Protein 3GCE (pdb70)

B-factor: mean 19.92, std 9.52, range [8.31, 70.68]

InterPro domains:
  IPR017941 Rieske [2Fe-2S] iron-sulphur domain [PF00355] (12-98)
  IPR017941 Rieske [2Fe-2S] iron-sulphur domain [PS51296] (12-109)
  IPR036922 Rieske [2Fe-2S] iron-sulphur domain superfamily [G3DSA:2.102.10.10] (1-115)
  IPR036922 Rieske [2Fe-2S] iron-sulphur domain superfamily [SSF50022] (12-112)

Sequence (104 aa):
STPVRVATLDQLKPGVPTAFDVDGDEVMVVRDGDSVYAISNLCSHAEAYLDMGVFHAESLEIECPLHVGRFDVRTGAPTALPCVLPVRAYDVVVDGTEILVAPK

Radius of gyration: 12.58 Å; Cα contacts (8 Å, |Δi|>4): 265; chains: 1; bounding box: 33×37×19 Å

Secondary structure (DSSP, 8-state):
---EEEEEGGGSPTT--EEEEETTEEEEEEEETTEEEEEESB-SSSS-BGGGSEEETTTTEEE-TTT--EEETTT--EEETT--S---B--EEEETTEEEE---

Foldseek 3Di:
DAWDFFDFQVVADAQQWDWDDTPNFIKIWHHHPSDIFIFGQAQPVDGFGQSPFGADNVQCWTFTPPPRWIARRRAQATDGPPRDHGTGTWDWDQDPRIITTHHD

CATH classification: 2.102.10.10

Organism: NCBI:txid200618

Solvent-accessible surface area: 5451 Å² total; per-residue (Å²): 156,106,62,31,124,14,4,22,28,113,118,9,140,83,27,64,19,53,28,46,98,0,103,71,32,71,0,0,0,0,27,42,51,115,52,19,42,4,0,20,0,59,10,47,82,45,120,7,82,0,27,141,16,86,24,32,49,146,46,26,22,0,28,4,62,100,81,85,0,63,0,14,2,134,80,0,36,42,65,34,142,43,6,101,118,83,17,130,46,17,116,36,90,62,88,68,57,56,0,46,0,43,46,153

Nearest PDB structures (foldseek):
  3gce-assembly1_A  TM=1.010E+00  e=2.836E-20  Nocardioides aromaticivorans
  4nbh-assembly1_B  TM=8.364E-01  e=1.834E-05  Janthinobacterium sp. J3
  3gcf-assembly3_G  TM=8.570E-01  e=3.496E-05  Nocardioides aromaticivorans
  2de6-assembly1_B  TM=8.367E-01  e=2.819E-05  Janthinobacterium
  4nb8-assembly1_C  TM=8.279E-01  e=3.313E-05  Janthinobacterium sp. J3

Structure (mmCIF, N/CA/C/O backbone):
data_3GCE
#
_entry.id   3GCE
#
_cell.length_a   50.116
_cell.length_b   50.116
_cell.length_c   82.224
_cell.angle_alpha   90.00
_cell.angle_beta   90.00
_cell.angle_gamma   90.00
#
_symmetry.space_group_name_H-M   'P 41 21 2'
#
loop_
_entity.id
_entity.type
_entity.pdbx_description
1 polymer 'Ferredoxin component of carbazole 1,9a-dioxygenase'
2 non-polymer 'FE2/S2 (INORGANIC) CLUSTER'
3 water water
#
loop_
_atom_site.group_PDB
_atom_site.id
_atom_site.type_symbol
_atom_site.label_atom_id
_atom_site.label_alt_id
_atom_site.label_comp_id
_atom_site.label_asym_id
_atom_site.label_entity_id
_atom_site.label_seq_id
_atom_site.pdbx_PDB_ins_code
_atom_site.Cartn_x
_atom_site.Cartn_y
_atom_site.Cartn_z
_atom_site.occupancy
_atom_site.B_iso_or_equiv
_atom_site.auth_seq_id
_atom_site.auth_comp_id
_atom_site.auth_asym_id
_atom_site.auth_atom_id
_atom_site.pdbx_PDB_model_num
ATOM 1 N N . SER A 1 9 ? 23.719 4.319 12.742 1.00 34.46 9 SER A N 1
ATOM 2 C CA . SER A 1 9 ? 25.042 4.989 12.628 1.00 33.83 9 SER A CA 1
ATOM 3 C C . SER A 1 9 ? 25.173 6.369 13.309 1.00 33.50 9 SER A C 1
ATOM 4 O O . SER A 1 9 ? 25.900 7.249 12.822 1.00 34.14 9 SER A O 1
ATOM 7 N N . THR A 1 10 ? 24.497 6.580 14.442 1.00 32.03 10 THR A N 1
ATOM 8 C CA . THR A 1 10 ? 23.515 5.659 15.015 1.00 29.66 10 THR A CA 1
ATOM 9 C C . THR A 1 10 ? 22.340 6.526 15.369 1.00 26.58 10 THR A C 1
ATOM 10 O O . THR A 1 10 ? 22.522 7.719 15.611 1.00 27.35 10 THR A O 1
ATOM 14 N N . PRO A 1 11 ? 21.137 5.937 15.469 1.00 23.35 11 PRO A N 1
ATOM 15 C CA . PRO A 1 11 ? 20.011 6.760 15.889 1.00 21.19 11 PRO A CA 1
AT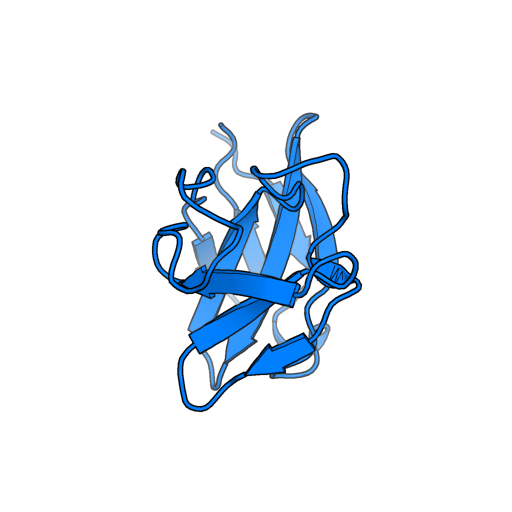OM 16 C C . PRO A 1 11 ? 20.018 6.950 17.416 1.00 19.62 11 PRO A C 1
ATOM 17 O O . PRO A 1 11 ? 20.973 6.532 18.082 1.00 17.74 11 PRO A O 1
ATOM 21 N N . VAL A 1 12 ? 18.976 7.591 17.947 1.00 18.12 12 VAL A N 1
ATOM 22 C CA . VAL A 1 12 ? 18.821 7.759 19.384 1.00 17.76 12 VAL A CA 1
ATOM 23 C C . VAL A 1 12 ? 17.574 6.984 19.850 1.00 17.47 12 VAL A C 1
ATOM 24 O O . VAL A 1 12 ? 16.477 7.216 19.332 1.00 17.53 12 VAL A O 1
ATOM 28 N N . ARG A 1 13 ? 17.735 6.070 20.805 1.00 16.39 13 ARG A N 1
ATOM 29 C CA . ARG A 1 13 ? 16.592 5.327 21.339 1.00 15.86 13 ARG A CA 1
ATOM 30 C C . ARG A 1 13 ? 16.031 6.211 22.434 1.00 16.02 13 ARG A C 1
ATOM 31 O O . ARG A 1 13 ? 16.752 6.541 23.385 1.00 15.97 13 ARG A O 1
ATOM 39 N N . VAL A 1 14 ? 14.765 6.592 22.311 1.00 15.53 14 VAL A N 1
ATOM 40 C CA . VAL A 1 14 ? 14.169 7.520 23.280 1.00 15.63 14 VAL A CA 1
ATOM 41 C C . VAL A 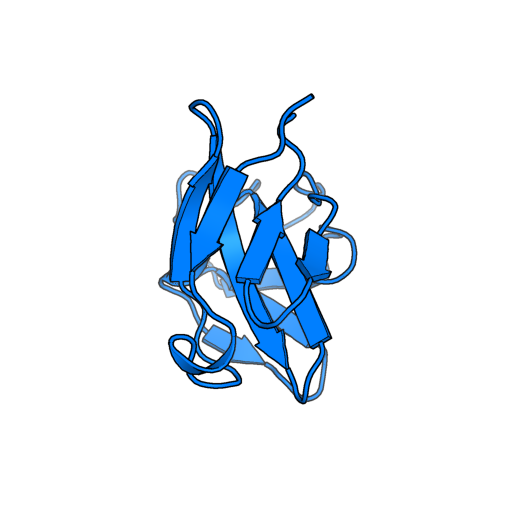1 14 ? 13.306 6.825 24.313 1.00 16.62 14 VAL A C 1
ATOM 42 O O . VAL A 1 14 ? 13.209 7.286 25.449 1.00 16.79 14 VAL A O 1
ATOM 46 N N . ALA A 1 15 ? 12.671 5.730 23.912 1.00 16.35 15 ALA A N 1
ATOM 47 C CA . ALA A 1 15 ? 11.726 5.037 24.764 1.00 18.93 15 ALA A CA 1
ATOM 48 C C . ALA A 1 15 ? 11.232 3.780 24.071 1.00 19.88 15 ALA A C 1
ATOM 49 O O . ALA A 1 15 ? 11.485 3.581 22.879 1.00 19.14 15 ALA A O 1
ATOM 51 N N . THR A 1 16 ? 10.530 2.942 24.829 1.00 21.94 16 THR A N 1
ATOM 52 C CA . THR A 1 16 ? 9.771 1.821 24.303 1.00 24.28 16 THR A CA 1
ATOM 53 C C . THR A 1 16 ? 8.355 2.321 23.980 1.00 25.38 16 THR A C 1
ATOM 54 O O . THR A 1 16 ? 7.821 3.192 24.686 1.00 25.57 16 THR A O 1
ATOM 58 N N . LEU A 1 17 ? 7.752 1.789 22.917 1.00 26.37 17 LEU A N 1
ATOM 59 C CA . LEU A 1 17 ? 6.465 2.265 22.431 1.00 28.18 17 LEU A CA 1
ATOM 60 C C . LEU A 1 17 ? 5.407 2.368 23.530 1.00 29.68 17 LEU A C 1
ATOM 61 O O . LEU A 1 17 ? 4.695 3.375 23.615 1.00 29.56 17 LEU A O 1
ATOM 66 N N . ASP A 1 18 ? 5.305 1.350 24.382 1.00 31.16 18 ASP A N 1
ATOM 67 C CA . ASP A 1 18 ? 4.235 1.376 25.384 1.00 32.63 18 ASP A CA 1
ATOM 68 C C . ASP A 1 18 ? 4.603 2.138 26.651 1.00 32.40 18 ASP A C 1
ATOM 69 O O . ASP A 1 18 ? 3.793 2.232 27.581 1.00 32.91 18 ASP A O 1
ATOM 74 N N . GLN A 1 19 ? 5.805 2.711 26.681 1.00 31.51 19 GLN A N 1
ATOM 75 C CA . GLN A 1 19 ? 6.139 3.687 27.712 1.00 31.08 19 GLN A CA 1
ATOM 76 C C . GLN A 1 19 ? 5.498 5.026 27.375 1.00 30.25 19 GLN A C 1
ATOM 77 O O . GLN A 1 19 ? 5.409 5.903 28.229 1.00 29.39 19 GLN A O 1
ATOM 83 N N . LEU A 1 20 ? 5.056 5.173 26.124 1.00 29.35 20 LEU A N 1
ATOM 84 C CA . LEU A 1 20 ? 4.365 6.386 25.687 1.00 28.43 20 LEU A CA 1
ATOM 85 C C . LEU A 1 20 ? 2.862 6.185 25.673 1.00 27.61 20 LEU A C 1
ATOM 86 O O . LEU A 1 20 ? 2.340 5.313 24.952 1.00 27.25 20 LEU A O 1
ATOM 91 N N . LYS A 1 21 ? 2.161 6.998 26.457 1.00 27.14 21 LYS A N 1
ATOM 92 C CA . LYS A 1 21 ? 0.710 7.025 26.398 1.00 28.13 21 LYS A CA 1
ATOM 93 C C . LYS A 1 21 ? 0.271 7.578 25.038 1.00 26.61 21 LYS A C 1
ATOM 94 O O . LYS A 1 21 ? 0.748 8.628 24.610 1.00 25.40 21 LYS A O 1
ATOM 100 N N . PRO A 1 22 ? -0.633 6.867 24.339 1.00 26.28 22 PRO A N 1
ATOM 101 C CA . PRO A 1 22 ? -1.026 7.416 23.060 1.00 25.48 22 PRO A CA 1
ATOM 102 C C .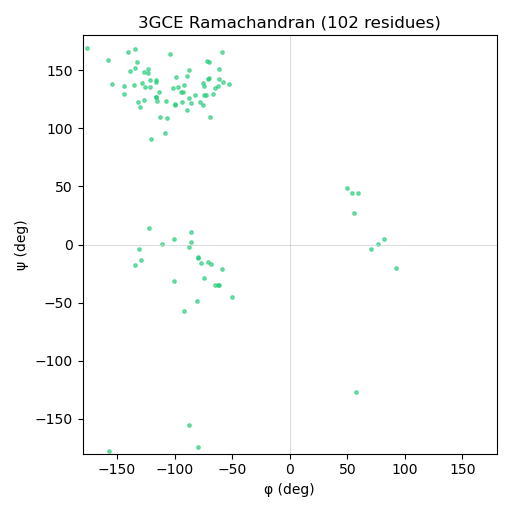 PRO A 1 22 ? -1.606 8.812 23.254 1.00 25.40 22 PRO A C 1
ATOM 103 O O . PRO A 1 22 ? -2.309 9.066 24.242 1.00 25.39 22 PRO A O 1
ATOM 107 N N . GLY A 1 23 ? -1.260 9.716 22.343 1.00 23.58 23 GLY A N 1
ATOM 108 C CA . GLY A 1 23 ? -1.787 11.065 22.356 1.00 22.82 23 GLY A CA 1
ATOM 109 C C . GLY A 1 23 ? -1.187 11.998 23.386 1.00 21.55 23 GLY A C 1
ATOM 110 O O . GLY A 1 23 ? -1.586 13.151 23.439 1.00 21.52 23 GLY A O 1
ATOM 111 N N . VAL A 1 24 ? -0.236 11.513 24.184 1.00 20.33 24 VAL A N 1
ATOM 112 C CA . VAL A 1 24 ? 0.459 12.346 25.164 1.00 20.56 24 VAL A CA 1
ATOM 113 C C . VAL A 1 24 ? 1.901 12.635 24.690 1.00 20.04 24 VAL A C 1
ATOM 114 O O . VAL A 1 24 ? 2.760 11.733 24.689 1.00 19.23 24 VAL A O 1
ATOM 118 N N . PRO A 1 25 ? 2.159 13.890 24.283 1.00 20.24 25 PRO A N 1
ATOM 119 C CA . PRO A 1 25 ? 3.476 14.296 23.774 1.00 20.60 25 PRO A CA 1
ATOM 120 C C . PRO A 1 25 ? 4.535 14.354 24.870 1.00 20.91 25 PRO A C 1
ATOM 121 O O . PRO A 1 25 ? 4.238 14.733 25.999 1.00 20.78 25 PRO A O 1
ATOM 125 N N . THR A 1 26 ? 5.756 13.956 24.539 1.00 21.00 26 THR A N 1
ATOM 126 C CA . THR A 1 26 ? 6.883 14.098 25.462 1.00 21.85 26 THR A CA 1
ATOM 127 C C . THR A 1 26 ? 8.048 14.661 24.690 1.00 21.10 26 THR A C 1
ATOM 128 O O . THR A 1 26 ? 8.018 14.694 23.466 1.00 23.13 26 THR A O 1
ATOM 132 N N . ALA A 1 27 ? 9.084 15.085 25.392 1.00 19.78 27 ALA A N 1
ATOM 133 C CA . ALA A 1 27 ? 10.271 15.605 24.744 1.00 19.08 27 ALA A CA 1
ATOM 134 C C . ALA A 1 27 ? 11.476 14.785 25.200 1.00 18.89 27 ALA A C 1
ATOM 135 O O . ALA A 1 27 ? 11.526 14.322 26.348 1.00 17.72 27 ALA A O 1
ATOM 137 N N . PHE A 1 28 ? 12.430 14.648 24.287 1.00 18.09 28 PHE A N 1
ATOM 138 C CA . PHE A 1 28 ? 13.663 13.904 24.491 1.00 18.55 28 PHE A CA 1
ATOM 139 C C . PHE A 1 28 ? 14.812 14.671 23.871 1.00 19.33 28 PHE A C 1
ATOM 140 O O . PHE A 1 28 ? 14.637 15.392 22.870 1.00 18.81 28 PHE A O 1
ATOM 148 N N . ASP A 1 29 ? 15.993 14.519 24.463 1.00 20.90 29 ASP A N 1
ATOM 149 C CA . ASP A 1 29 ? 17.224 14.985 23.840 1.00 22.80 29 ASP A CA 1
ATOM 150 C C . ASP 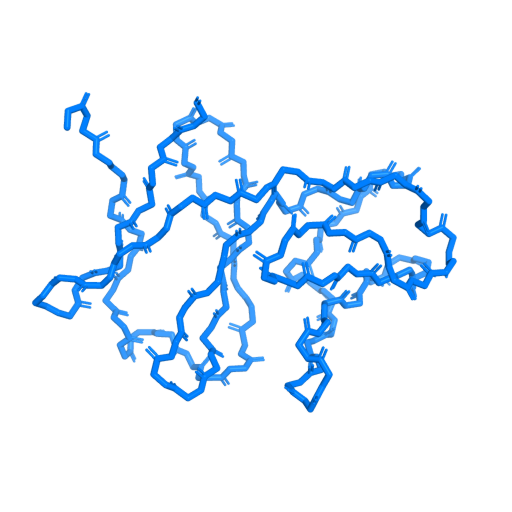A 1 29 ? 17.669 14.016 22.759 1.00 23.53 29 ASP A C 1
ATOM 151 O O . ASP A 1 29 ? 17.889 12.831 23.025 1.00 24.33 29 ASP A O 1
ATOM 156 N N . VAL A 1 30 ? 17.809 14.529 21.539 1.00 22.95 30 VAL A N 1
ATOM 157 C CA . VAL A 1 30 ? 18.261 13.741 20.437 1.00 23.00 30 VAL A CA 1
ATOM 158 C C . VAL A 1 30 ? 19.529 14.427 19.939 1.00 24.58 30 VAL A C 1
ATOM 159 O O . VAL A 1 30 ? 19.467 15.332 19.110 1.00 23.63 30 VAL A O 1
ATOM 163 N N . ASP A 1 31 ? 20.678 14.008 20.477 1.00 25.93 31 ASP A N 1
ATOM 164 C CA . ASP A 1 31 ? 21.969 14.532 20.014 1.00 27.74 31 ASP A CA 1
ATOM 165 C C . ASP A 1 31 ? 22.078 16.042 20.174 1.00 27.04 31 ASP A C 1
ATOM 166 O O . ASP A 1 31 ? 22.523 16.726 19.256 1.00 27.93 31 ASP A O 1
ATOM 171 N N . GLY A 1 32 ? 21.650 16.562 21.315 1.00 26.96 32 GLY A N 1
ATOM 172 C CA . GLY A 1 32 ? 21.699 17.996 21.558 1.00 27.32 32 GLY A CA 1
ATOM 173 C C . GLY A 1 32 ? 20.435 18.736 21.168 1.00 26.88 32 GLY A C 1
ATOM 174 O O . GLY A 1 32 ? 20.210 19.851 21.652 1.00 27.69 32 GLY A O 1
ATOM 175 N N . ASP A 1 33 ? 19.615 18.138 20.293 1.00 26.06 33 ASP A N 1
ATOM 176 C CA . ASP A 1 33 ? 18.333 18.755 19.891 1.00 25.17 33 ASP A CA 1
ATOM 177 C C . ASP A 1 33 ? 17.150 18.206 20.673 1.00 23.77 33 ASP A C 1
ATOM 178 O O . ASP A 1 33 ? 17.021 17.002 20.847 1.00 22.12 33 ASP A O 1
ATOM 183 N N . GLU A 1 34 ? 16.269 19.103 21.112 1.00 21.84 34 GLU A N 1
ATOM 184 C CA . GLU A 1 34 ? 15.117 18.695 21.881 1.00 20.39 34 GLU A CA 1
ATOM 185 C C . GLU A 1 34 ? 13.995 18.351 20.910 1.00 17.83 34 GLU A C 1
ATOM 186 O O . GLU A 1 34 ? 13.627 19.165 20.027 1.00 14.92 34 GLU A O 1
ATOM 192 N N . VAL A 1 35 ? 13.467 17.142 21.071 1.00 14.95 35 VAL A N 1
ATOM 193 C CA . VAL A 1 35 ? 12.523 16.588 20.109 1.00 15.09 35 VAL A CA 1
ATOM 194 C C . VAL A 1 35 ? 11.232 16.113 20.775 1.00 15.19 35 VAL A C 1
ATOM 195 O O . VAL A 1 35 ? 11.254 15.310 21.720 1.00 15.84 35 VAL A O 1
ATOM 199 N N . MET A 1 36 ? 10.112 16.633 20.289 1.00 14.00 36 MET A N 1
ATOM 200 C CA . MET A 1 36 ? 8.811 16.213 20.775 1.00 14.86 36 MET A CA 1
ATOM 201 C C . MET A 1 36 ? 8.430 14.930 20.058 1.00 13.71 36 MET A C 1
ATOM 202 O O . MET A 1 36 ? 8.474 14.869 18.827 1.00 12.29 36 MET A O 1
ATOM 207 N N . VAL A 1 37 ? 8.053 13.925 20.842 1.00 13.46 37 VAL A N 1
ATOM 208 C CA . VAL A 1 37 ? 7.641 12.635 20.316 1.00 13.78 37 VAL A CA 1
ATOM 209 C C . VAL A 1 37 ? 6.219 12.374 20.798 1.00 13.90 37 VAL A C 1
ATOM 210 O O . VAL A 1 37 ? 5.911 12.644 21.959 1.00 13.30 37 VAL A O 1
ATOM 214 N N . VAL A 1 38 ? 5.351 11.902 19.890 1.00 13.67 38 VAL A N 1
ATOM 215 C CA . VAL A 1 38 ? 3.985 11.584 20.233 1.00 13.92 38 VAL A CA 1
ATOM 216 C C . VAL A 1 38 ? 3.485 10.358 19.462 1.00 15.47 38 VAL A C 1
ATOM 217 O O . VAL A 1 38 ? 3.754 10.203 18.270 1.00 14.96 38 VAL A O 1
ATOM 221 N N . ARG A 1 39 ? 2.792 9.474 20.175 1.00 16.80 39 ARG A N 1
ATOM 222 C CA . ARG A 1 39 ? 2.155 8.291 19.596 1.00 18.99 39 ARG A CA 1
ATOM 223 C C . ARG A 1 39 ? 0.716 8.630 19.215 1.00 19.46 39 ARG A C 1
ATOM 224 O O . ARG A 1 39 ? 0.004 9.312 19.964 1.00 19.32 39 ARG A O 1
ATOM 232 N N . ASP A 1 40 ? 0.303 8.162 18.049 1.00 21.09 40 ASP A N 1
ATOM 233 C CA . ASP A 1 40 ? -1.097 8.114 17.675 1.00 22.85 40 ASP A CA 1
ATOM 234 C C . ASP A 1 40 ? -1.348 6.701 17.134 1.00 23.14 40 ASP A C 1
ATOM 235 O O . ASP A 1 40 ? -0.668 6.262 16.199 1.00 22.70 40 ASP A O 1
ATOM 240 N N . GLY A 1 41 ? -2.299 5.971 17.723 1.00 23.62 41 GLY A N 1
ATOM 241 C CA . GLY A 1 41 ? -2.491 4.568 17.340 1.00 24.09 41 GLY A CA 1
ATOM 242 C C . GLY A 1 41 ? -1.174 3.860 17.572 1.00 24.04 41 GLY A C 1
ATOM 243 O O . GLY A 1 41 ? -0.606 3.967 18.654 1.00 24.91 41 GLY A O 1
ATOM 244 N N . ASP A 1 42 ? -0.665 3.175 16.554 1.00 23.56 42 ASP A N 1
ATOM 245 C CA . ASP A 1 42 ? 0.664 2.583 16.644 1.00 23.94 42 ASP A CA 1
ATOM 246 C C . ASP A 1 42 ? 1.729 3.416 15.927 1.00 22.60 42 ASP A C 1
ATOM 247 O O . ASP A 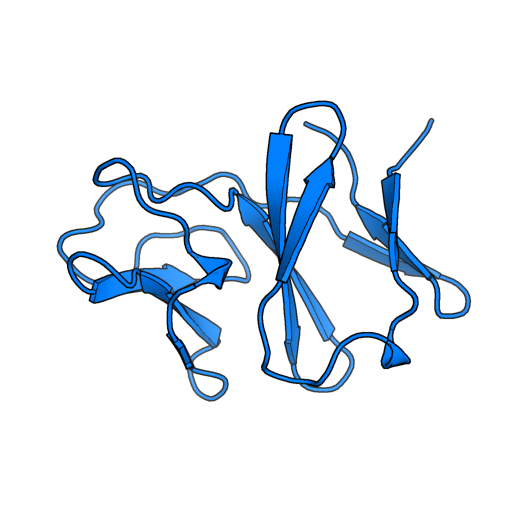1 42 ? 2.899 3.002 15.837 1.00 22.68 42 ASP A O 1
ATOM 252 N N . SER A 1 43 ? 1.336 4.582 15.422 1.00 20.16 43 SER A N 1
ATOM 253 C CA . SER A 1 43 ? 2.306 5.441 14.737 1.00 18.53 43 SER A CA 1
ATOM 254 C C . SER A 1 43 ? 3.003 6.333 15.748 1.00 16.68 43 SER A C 1
ATOM 255 O O . SER A 1 43 ? 2.434 6.665 16.787 1.00 16.02 43 SER A O 1
ATOM 258 N N . VAL A 1 44 ? 4.250 6.685 15.454 1.00 15.38 44 VAL A N 1
ATOM 259 C CA . VAL A 1 44 ? 5.005 7.609 16.305 1.00 14.66 44 VAL A CA 1
ATOM 260 C C . VAL A 1 44 ? 5.485 8.734 15.394 1.00 13.79 44 VAL A C 1
ATOM 261 O O . VAL A 1 44 ? 5.973 8.469 14.266 1.00 12.31 44 VAL A O 1
ATOM 265 N N . TYR A 1 45 ? 5.348 9.966 15.884 1.00 12.25 45 TYR A N 1
ATOM 266 C CA . TYR A 1 45 ? 5.771 11.160 15.147 1.00 12.59 45 TYR A CA 1
ATOM 267 C C . TYR A 1 45 ? 6.759 11.937 15.981 1.00 11.46 45 TYR A C 1
ATOM 268 O O . TYR A 1 45 ? 6.694 11.902 17.210 1.00 11.91 45 TYR A O 1
ATOM 277 N N . ALA A 1 46 ? 7.665 12.651 15.321 1.00 11.21 46 ALA A N 1
ATOM 278 C CA . ALA A 1 46 ? 8.704 13.397 16.044 1.00 10.64 46 ALA A CA 1
ATOM 279 C C . ALA A 1 46 ? 8.989 14.694 15.312 1.00 11.23 46 ALA A C 1
ATOM 280 O O . ALA A 1 46 ? 9.213 14.683 14.097 1.00 10.72 46 ALA A O 1
ATOM 282 N N . ILE A 1 47 ? 8.971 15.813 16.043 1.00 10.65 47 ILE A N 1
ATOM 283 C CA . ILE A 1 47 ? 9.334 17.116 15.463 1.00 10.42 47 ILE A CA 1
ATOM 284 C C . ILE A 1 47 ? 10.133 17.869 16.502 1.00 10.62 47 ILE A C 1
ATOM 285 O O . ILE A 1 47 ? 10.157 17.471 17.663 1.00 10.23 47 ILE A O 1
ATOM 290 N N . SER A 1 48 ? 10.800 18.939 16.087 1.00 11.36 48 SER A N 1
ATOM 291 C CA . SER A 1 48 ? 11.476 19.805 17.057 1.00 11.94 48 SER A CA 1
ATOM 292 C C . SER A 1 48 ? 10.497 20.238 18.142 1.00 12.35 48 SER A C 1
ATOM 293 O O . SER A 1 48 ? 9.342 20.576 17.857 1.00 11.72 48 SER A O 1
ATOM 296 N N . ASN A 1 49 ? 10.965 20.232 19.386 1.00 11.80 49 ASN A N 1
ATOM 297 C CA . ASN A 1 49 ? 10.121 20.618 20.505 1.00 12.55 49 ASN A CA 1
ATOM 298 C C . ASN A 1 49 ? 10.003 22.131 20.658 1.00 13.04 49 ASN A C 1
ATOM 299 O O . ASN A 1 49 ? 9.212 22.600 21.455 1.00 13.75 49 ASN A O 1
ATOM 304 N N . LEU A 1 50 ? 10.823 22.879 19.931 1.00 12.70 50 LEU A N 1
ATOM 305 C CA . LEU A 1 50 ? 10.811 24.335 20.050 1.00 13.70 50 LEU A CA 1
ATOM 306 C C . LEU A 1 50 ? 9.915 24.945 19.018 1.00 11.99 50 LEU A C 1
ATOM 307 O O . LEU A 1 50 ? 10.143 24.767 17.824 1.00 12.18 50 LEU A O 1
ATOM 312 N N . CYS A 1 51 ? 8.927 25.708 19.476 1.00 11.19 51 CYS A N 1
ATOM 313 C CA . CYS A 1 51 ? 8.015 26.395 18.557 1.00 9.92 51 CYS A CA 1
ATOM 314 C C . CYS A 1 51 ? 8.820 27.370 17.684 1.00 10.12 51 CYS A C 1
ATOM 315 O O . CYS A 1 51 ? 9.766 27.999 18.175 1.00 9.60 51 CYS A O 1
ATOM 318 N N . SER A 1 52 ? 8.464 27.501 16.403 1.00 9.22 52 SER A N 1
ATOM 319 C CA . SER A 1 52 ? 9.172 28.444 15.539 1.00 11.66 52 SER A CA 1
ATOM 320 C C . SER A 1 52 ? 8.723 29.900 15.726 1.00 11.81 52 SER A C 1
ATOM 321 O O . SER A 1 52 ? 9.390 30.832 15.238 1.00 12.78 52 SER A O 1
ATOM 324 N N . HIS A 1 53 ? 7.629 30.114 16.442 1.00 11.62 53 HIS A N 1
ATOM 325 C CA . HIS A 1 53 ? 7.107 31.462 16.551 1.00 12.56 53 HIS A CA 1
ATOM 326 C C . HIS A 1 53 ? 7.884 32.278 17.606 1.00 13.69 53 HIS A C 1
ATOM 327 O O . HIS A 1 53 ? 8.279 33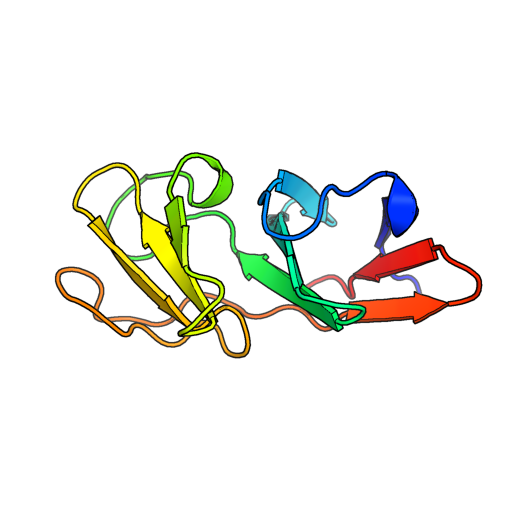.418 17.358 1.00 14.37 53 HIS A O 1
ATOM 334 N N . ALA A 1 54 ? 8.074 31.693 18.782 1.00 13.24 54 ALA A N 1
ATOM 335 C CA . ALA A 1 54 ? 8.863 32.309 19.844 1.00 14.72 54 ALA A CA 1
ATOM 336 C C . ALA A 1 54 ? 9.330 31.171 20.724 1.00 14.41 54 ALA A C 1
ATOM 337 O O . ALA A 1 54 ? 9.072 30.007 20.424 1.00 14.16 54 ALA A O 1
ATOM 339 N N . GLU A 1 55 ? 10.032 31.477 21.802 1.00 14.45 55 GLU A N 1
ATOM 340 C CA . GLU A 1 55 ? 10.463 30.402 22.659 1.00 14.74 55 GLU A CA 1
ATOM 341 C C . GLU A 1 55 ? 9.268 29.790 23.378 1.00 13.38 55 GLU A C 1
ATOM 342 O O . GLU A 1 55 ? 8.663 30.422 24.249 1.00 12.29 55 GLU A O 1
ATOM 348 N N . ALA A 1 56 ? 8.919 28.565 23.002 1.00 12.87 56 ALA A N 1
ATOM 349 C CA . ALA A 1 56 ? 7.956 27.772 23.781 1.00 13.32 56 ALA A CA 1
ATOM 350 C C . ALA A 1 56 ? 8.169 26.300 23.469 1.00 13.61 56 ALA A C 1
ATOM 351 O O . ALA A 1 56 ? 8.730 25.976 22.425 1.00 13.97 56 ALA A O 1
ATOM 353 N N . TYR A 1 57 ? 7.711 25.431 24.365 1.00 12.43 57 TYR A N 1
ATOM 354 C CA . TYR A 1 57 ? 8.022 24.015 24.305 1.00 11.94 57 TYR A CA 1
ATOM 355 C C . TYR A 1 57 ? 6.766 23.205 23.998 1.00 10.77 57 TYR A C 1
ATOM 356 O O . TYR A 1 57 ? 5.845 23.116 24.798 1.00 8.31 57 TYR A O 1
ATOM 365 N N . LEU A 1 58 ? 6.736 22.653 22.781 1.00 9.81 58 LEU A N 1
ATOM 366 C CA . LEU A 1 58 ? 5.521 22.091 22.224 1.00 9.38 58 LEU A CA 1
ATOM 367 C C . LEU A 1 58 ? 4.942 20.901 23.002 1.00 10.20 58 LEU A C 1
ATOM 368 O O . LEU A 1 58 ? 3.732 20.746 23.069 1.00 12.03 58 LEU A O 1
ATOM 373 N N . ASP A 1 59 ? 5.791 20.063 23.579 1.00 10.74 59 ASP A N 1
ATOM 374 C CA . ASP A 1 59 ? 5.321 18.929 24.378 1.00 13.07 59 ASP A CA 1
ATOM 375 C C . ASP A 1 59 ? 4.448 19.333 25.582 1.00 13.99 59 ASP 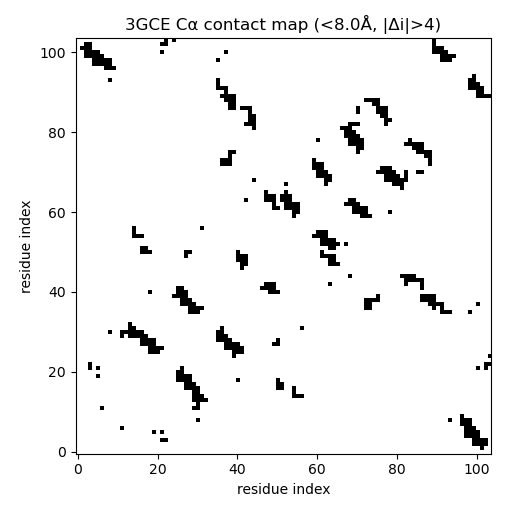A C 1
ATOM 376 O O . ASP A 1 59 ? 3.702 18.511 26.115 1.00 13.60 59 ASP A O 1
ATOM 381 N N . MET A 1 60 ? 4.566 20.593 26.015 1.00 14.33 60 MET A N 1
ATOM 382 C CA . MET A 1 60 ? 3.755 21.118 27.119 1.00 14.22 60 MET A CA 1
ATOM 383 C C . MET A 1 60 ? 2.416 21.687 26.631 1.00 14.77 60 MET A C 1
ATOM 384 O O . MET A 1 60 ? 1.594 22.123 27.445 1.00 14.03 60 MET A O 1
ATOM 389 N N . GLY A 1 61 ? 2.201 21.661 25.314 1.00 14.58 61 GLY A N 1
ATOM 390 C CA . GLY A 1 61 ? 0.937 22.074 24.712 1.00 15.63 61 GLY A CA 1
ATOM 391 C C . GLY A 1 61 ? -0.085 20.951 24.614 1.00 16.22 61 GLY A C 1
ATOM 392 O O . GLY A 1 61 ? -0.030 19.982 25.385 1.00 17.36 61 GLY A O 1
ATOM 393 N N . VAL A 1 62 ? -1.013 21.075 23.667 1.00 14.93 62 VAL A N 1
ATOM 394 C CA . VAL A 1 62 ? -2.141 20.144 23.541 1.00 14.55 62 VAL A CA 1
ATOM 395 C C . VAL A 1 62 ? -2.049 19.398 22.217 1.00 14.82 62 VAL A C 1
ATOM 396 O O . VAL A 1 62 ? -1.917 20.027 21.152 1.00 13.48 62 VAL A O 1
ATOM 400 N N . PHE A 1 63 ? -2.099 18.059 22.277 1.00 14.69 63 PHE A N 1
ATOM 401 C CA . PHE A 1 63 ? -2.098 17.262 21.059 1.00 15.35 63 PHE A CA 1
ATOM 402 C C . PHE A 1 63 ? -3.527 16.957 20.612 1.00 16.18 63 PHE A C 1
ATOM 403 O O . PHE A 1 63 ? -4.346 16.518 21.409 1.00 15.69 63 PHE A O 1
ATOM 411 N N . HIS A 1 64 ? -3.793 17.196 19.326 1.00 15.78 64 HIS A N 1
ATOM 412 C CA . HIS A 1 64 ? -5.083 16.973 18.719 1.00 16.72 64 HIS A CA 1
ATOM 413 C C . HIS A 1 64 ? -4.973 15.761 17.810 1.00 17.17 64 HIS A C 1
ATOM 414 O O . HIS A 1 64 ? -4.538 15.878 16.665 1.00 16.27 64 HIS A O 1
ATOM 421 N N . ALA A 1 65 ? -5.355 14.595 18.341 1.00 17.48 65 ALA A N 1
ATOM 422 C CA . ALA A 1 65 ? -5.196 13.334 17.605 1.00 18.95 65 ALA A CA 1
ATOM 423 C C . ALA A 1 65 ? -5.996 13.331 16.303 1.00 19.35 65 ALA A C 1
ATOM 424 O O . ALA A 1 65 ? -5.542 12.785 15.305 1.00 19.79 65 ALA A O 1
ATOM 426 N N . GLU A 1 66 ? -7.159 13.971 16.299 1.00 20.25 66 GLU A N 1
ATOM 427 C CA . GLU A 1 66 ? -8.065 13.916 15.137 1.00 20.92 66 GLU A CA 1
ATOM 428 C C . GLU A 1 66 ? -7.453 14.583 13.922 1.00 19.88 66 GLU A C 1
ATOM 429 O O . GLU A 1 66 ? -7.713 14.172 12.791 1.00 20.52 66 GLU A O 1
ATOM 435 N N . SER A 1 67 ? -6.681 15.648 14.157 1.00 18.17 67 SER A N 1
ATOM 436 C CA . SER A 1 67 ? -6.069 16.412 13.088 1.00 16.51 67 SER A CA 1
ATOM 437 C C . SER A 1 67 ? -4.538 16.265 13.034 1.00 15.93 67 SER A C 1
ATOM 438 O O . SER A 1 67 ? -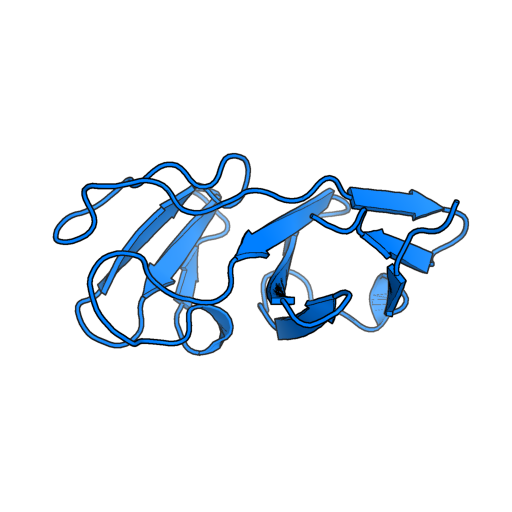3.901 16.862 12.160 1.00 15.28 67 SER A O 1
ATOM 441 N N . LEU A 1 68 ? -3.965 15.465 13.951 1.00 14.45 68 LEU A N 1
ATOM 442 C CA . LEU A 1 68 ? -2.496 15.233 14.066 1.00 13.71 68 LEU A CA 1
ATOM 443 C C . LEU A 1 68 ? -1.702 16.549 14.181 1.00 13.12 68 LEU A C 1
ATOM 444 O O . LEU A 1 68 ? -0.673 16.748 13.506 1.00 12.31 68 LEU A O 1
ATOM 449 N N . GLU A 1 69 ? -2.227 17.441 15.024 1.00 13.00 69 GLU A N 1
ATOM 450 C CA . GLU A 1 69 ? -1.608 18.726 15.304 1.00 12.86 69 GLU A CA 1
ATOM 451 C C . GLU A 1 69 ? -1.203 18.793 16.757 1.00 12.62 69 GLU A C 1
ATOM 452 O O . GLU A 1 69 ? -1.917 18.302 17.646 1.00 12.50 69 GLU A O 1
ATOM 458 N N . ILE A 1 70 ? -0.054 19.401 16.990 1.00 12.91 70 ILE A N 1
ATOM 459 C CA . ILE A 1 70 ? 0.338 19.824 18.325 1.00 12.63 70 ILE A CA 1
ATOM 460 C C . ILE A 1 70 ? 0.078 21.339 18.418 1.00 12.65 70 ILE A C 1
ATOM 461 O O . ILE A 1 70 ? 0.423 22.110 17.522 1.00 11.25 70 ILE A O 1
ATOM 466 N N . GLU A 1 71 ? -0.520 21.756 19.517 1.00 12.28 71 GLU A N 1
ATOM 467 C CA . GLU A 1 71 ? -0.868 23.155 19.707 1.00 13.72 71 GLU A CA 1
ATOM 468 C C . GLU A 1 71 ? 0.084 23.745 20.745 1.00 13.50 71 GLU A C 1
ATOM 469 O O . GLU A 1 71 ? 0.203 23.216 21.851 1.00 12.92 71 GLU A O 1
ATOM 475 N N . CYS A 1 72 ? 0.791 24.812 20.372 1.00 12.35 72 CYS A N 1
ATOM 476 C CA . CYS A 1 72 ? 1.797 25.427 21.249 1.00 11.23 72 CYS A CA 1
ATOM 477 C C . CYS A 1 72 ? 1.108 25.944 22.526 1.00 11.19 72 CYS A C 1
ATOM 478 O O . CYS A 1 72 ? 0.045 26.564 22.441 1.00 11.09 72 CYS A O 1
ATOM 481 N N . PRO A 1 73 ? 1.708 25.718 23.707 1.00 11.19 73 PRO A N 1
ATOM 482 C CA . PRO A 1 73 ? 1.032 26.200 24.923 1.00 11.27 73 PRO A CA 1
ATOM 483 C C . PRO A 1 73 ? 1.019 27.729 25.112 1.00 11.58 73 PRO A C 1
ATOM 484 O O . PRO A 1 73 ? 0.227 28.250 25.930 1.00 10.72 73 PRO A O 1
ATOM 488 N N . LEU A 1 74 ? 1.860 28.441 24.361 1.00 10.75 74 LEU A N 1
ATOM 489 C CA . LEU A 1 74 ? 2.075 29.838 24.650 1.00 11.38 74 LEU A CA 1
ATOM 490 C C . LEU A 1 74 ? 1.132 30.754 23.871 1.00 10.93 74 LEU A C 1
ATOM 491 O O . LEU A 1 74 ? 0.421 31.556 24.487 1.00 10.88 74 LEU A O 1
ATOM 496 N N . HIS A 1 75 ? 1.134 30.663 22.542 1.00 11.15 75 HIS A N 1
ATOM 497 C CA . HIS A 1 75 ? 0.193 31.464 21.740 1.00 10.61 75 HIS A CA 1
ATOM 498 C C . HIS A 1 75 ? -0.698 30.599 20.854 1.00 11.18 75 HIS A C 1
ATOM 499 O O . HIS A 1 75 ? -1.359 31.100 19.910 1.00 9.37 75 HIS A O 1
ATOM 506 N N . VAL A 1 76 ? -0.701 29.304 21.156 1.00 11.01 76 VAL A N 1
ATOM 507 C CA . VAL A 1 76 ? -1.637 28.331 20.555 1.00 12.71 76 VAL A CA 1
ATOM 508 C C . VAL A 1 76 ? -1.620 28.268 19.011 1.00 13.08 76 VAL A C 1
ATOM 509 O O . VAL A 1 76 ? -2.611 27.916 18.364 1.00 11.97 76 VAL A O 1
ATOM 513 N N . GLY A 1 77 ? -0.466 28.614 18.439 1.00 12.33 77 GLY A N 1
ATOM 514 C CA . GLY A 1 77 ? -0.155 28.202 17.070 1.00 12.44 77 GLY A CA 1
ATOM 515 C C . GLY A 1 77 ? -0.192 26.685 16.982 1.00 12.63 77 GLY A C 1
ATOM 516 O O . GLY A 1 77 ? -0.190 26.008 18.010 1.00 12.80 77 GLY A O 1
ATOM 517 N N . ARG A 1 78 ? -0.223 26.130 15.770 1.00 12.32 78 ARG A N 1
ATOM 518 C CA . ARG A 1 78 ? -0.214 24.666 15.613 1.00 13.06 78 ARG A CA 1
ATOM 519 C C . ARG A 1 78 ? 0.752 24.189 14.545 1.00 12.42 78 ARG A C 1
ATOM 520 O O . ARG A 1 78 ? 1.042 24.929 13.604 1.00 12.10 78 ARG A O 1
ATOM 528 N N . PHE A 1 79 ? 1.251 22.961 14.720 1.00 11.66 79 PHE A N 1
ATOM 529 C CA . PHE A 1 79 ? 2.055 22.266 13.697 1.00 11.08 79 PHE A CA 1
ATOM 530 C C . PHE A 1 79 ? 1.478 20.895 13.396 1.00 10.81 79 PHE A C 1
ATOM 531 O O . PHE A 1 79 ? 0.913 20.230 14.282 1.00 10.41 79 PHE A O 1
ATOM 539 N N . ASP A 1 80 ? 1.657 20.468 12.155 1.00 9.92 80 ASP A N 1
ATOM 540 C CA . ASP A 1 80 ? 1.393 19.096 11.764 1.00 10.66 80 ASP A CA 1
ATOM 541 C C . ASP A 1 80 ? 2.573 18.241 12.304 1.00 10.69 80 ASP A C 1
ATOM 542 O O . ASP A 1 80 ? 3.721 18.466 11.931 1.00 10.99 80 ASP A O 1
ATOM 547 N N . VAL A 1 81 ? 2.283 17.268 13.168 1.00 10.07 81 VAL A N 1
ATOM 548 C CA . VAL A 1 81 ? 3.337 16.395 13.722 1.00 9.62 81 VAL A CA 1
ATOM 549 C C . VAL A 1 81 ? 3.975 15.446 12.723 1.00 10.05 81 VAL A C 1
ATOM 550 O O . VAL A 1 81 ? 5.052 14.905 12.997 1.00 9.21 81 VAL A O 1
ATOM 554 N N . ARG A 1 82 ? 3.312 15.242 11.575 1.00 10.03 82 ARG A N 1
ATOM 555 C CA . ARG A 1 82 ? 3.833 14.390 10.504 1.00 10.66 82 ARG A CA 1
ATOM 556 C C . ARG A 1 82 ? 4.970 15.050 9.725 1.00 11.38 82 ARG A C 1
ATOM 557 O O . ARG A 1 82 ? 5.882 14.359 9.209 1.00 12.46 82 ARG A O 1
ATOM 565 N N . THR A 1 83 ? 4.952 16.384 9.654 1.00 10.22 83 THR A N 1
ATOM 566 C CA . THR A 1 83 ? 5.826 17.105 8.718 1.00 9.86 83 THR A CA 1
ATOM 567 C C . THR A 1 83 ? 6.551 18.297 9.302 1.00 9.23 83 THR A C 1
ATOM 568 O O . THR A 1 83 ? 7.524 18.811 8.677 1.00 8.54 83 THR A O 1
ATOM 572 N N . GLY A 1 84 ? 6.067 18.776 10.449 1.00 9.39 84 GLY A N 1
ATOM 573 C CA . GLY A 1 84 ? 6.570 20.027 11.041 1.00 9.86 84 GLY A CA 1
ATOM 574 C C . GLY A 1 84 ? 5.943 21.279 10.425 1.00 10.50 84 GLY A C 1
ATOM 575 O O . GLY A 1 84 ? 6.352 22.392 10.736 1.00 10.45 84 GLY A O 1
ATOM 576 N N . ALA A 1 85 ? 4.973 21.106 9.522 1.00 10.52 85 ALA A N 1
ATOM 577 C CA . ALA A 1 85 ? 4.384 22.244 8.837 1.00 10.67 85 ALA A CA 1
ATOM 578 C C . ALA A 1 85 ? 3.545 23.056 9.804 1.00 10.67 85 ALA A C 1
ATOM 579 O O . ALA A 1 85 ? 2.864 22.480 10.650 1.00 11.61 85 ALA A O 1
ATOM 581 N N . PRO A 1 86 ? 3.566 24.391 9.658 1.00 11.14 86 PRO A N 1
ATOM 582 C CA . PRO A 1 86 ? 2.738 25.255 10.491 1.00 12.04 86 PRO A CA 1
ATOM 583 C C . PRO A 1 86 ? 1.300 25.118 9.997 1.00 12.85 86 PRO A C 1
ATOM 584 O O . PRO A 1 86 ? 1.078 25.091 8.791 1.00 12.77 86 PRO A O 1
ATOM 588 N N . THR A 1 87 ? 0.337 24.997 10.904 1.00 13.37 87 THR A N 1
ATOM 589 C CA . THR A 1 87 ? -1.041 24.762 10.477 1.00 13.32 87 THR A CA 1
ATOM 590 C C . THR A 1 87 ? -2.039 25.735 11.161 1.00 13.40 87 THR A C 1
ATOM 591 O O . THR A 1 87 ? -3.217 25.715 10.843 1.00 13.42 87 THR A O 1
ATOM 595 N N . ALA A 1 88 ? -1.560 26.581 12.073 1.00 12.60 88 ALA A N 1
ATOM 596 C CA . ALA A 1 88 ? -2.415 27.640 12.670 1.00 12.88 88 ALA A CA 1
ATOM 597 C C . ALA A 1 88 ? -1.599 28.816 13.159 1.00 12.67 88 ALA A C 1
ATOM 598 O O . ALA A 1 88 ? -0.540 28.636 13.735 1.00 11.52 88 ALA A O 1
ATOM 600 N N . LEU A 1 89 ? -2.083 30.031 12.911 1.00 12.49 89 LEU A N 1
ATOM 601 C CA . LEU A 1 89 ? -1.404 31.242 13.384 1.00 12.86 89 LEU A CA 1
ATOM 602 C C . LEU A 1 89 ? -1.339 31.221 14.904 1.00 11.98 89 LEU A C 1
ATOM 603 O O . LEU A 1 89 ? -2.208 30.646 15.541 1.00 10.31 89 LEU A O 1
ATOM 608 N N . PRO A 1 90 ? -0.312 31.862 15.488 1.00 11.85 90 PRO A N 1
ATOM 609 C CA . PRO A 1 90 ? 0.690 32.648 14.784 1.00 12.37 90 PRO A CA 1
ATOM 610 C C . PRO A 1 90 ? 1.904 31.886 14.210 1.00 13.05 90 PRO A C 1
ATOM 611 O O . PRO A 1 90 ? 2.850 32.526 13.743 1.00 13.08 90 PRO A O 1
ATOM 615 N N . CYS A 1 91 ? 1.871 30.555 14.198 1.00 12.93 91 CYS A N 1
ATOM 616 C CA . CYS A 1 91 ? 2.971 29.833 13.564 1.00 14.16 91 CYS A CA 1
ATOM 617 C C . CYS A 1 91 ? 2.858 29.992 12.056 1.00 13.45 91 CYS A C 1
ATOM 618 O O . CYS A 1 91 ? 1.802 29.753 11.486 1.00 13.60 91 CYS A O 1
ATOM 621 N N . VAL A 1 92 ? 3.964 30.405 11.448 1.00 13.24 92 VAL A N 1
ATOM 622 C CA . VAL A 1 92 ? 4.047 30.632 10.002 1.00 14.20 92 VAL A CA 1
ATOM 623 C C . VAL A 1 92 ? 5.227 29.946 9.341 1.00 13.31 92 VAL A C 1
ATOM 624 O O . VAL A 1 92 ? 5.269 29.860 8.107 1.00 14.18 92 VAL A O 1
ATOM 628 N N . LEU A 1 93 ? 6.185 29.471 10.135 1.00 12.24 93 LEU A N 1
ATOM 629 C CA . LEU A 1 93 ? 7.334 28.774 9.593 1.00 12.77 93 LEU A CA 1
ATOM 630 C C . LEU A 1 93 ? 7.398 27.375 10.174 1.00 12.47 93 LEU A C 1
ATOM 631 O O . LEU A 1 93 ? 7.089 27.188 11.351 1.00 11.79 93 LEU A O 1
ATOM 636 N N . PRO A 1 94 ? 7.783 26.387 9.345 1.00 11.98 94 PRO A N 1
ATOM 637 C CA . PRO A 1 94 ? 7.818 25.013 9.802 1.00 11.95 94 PRO A CA 1
ATOM 638 C C . PRO A 1 94 ? 8.929 24.764 10.815 1.00 12.21 94 PRO A C 1
ATOM 639 O O . PRO A 1 94 ? 9.930 25.526 10.873 1.00 11.80 94 PRO A O 1
ATOM 643 N N . VAL A 1 95 ? 8.752 23.721 11.621 1.00 10.99 95 VAL A N 1
ATOM 644 C CA . VAL A 1 95 ? 9.854 23.227 12.447 1.00 10.68 95 VAL A CA 1
ATOM 645 C C . VAL A 1 95 ? 10.395 21.948 11.824 1.00 11.17 95 VAL A C 1
ATOM 646 O O . VAL A 1 95 ? 9.732 21.349 10.977 1.00 9.80 95 VAL A O 1
ATOM 650 N N . ARG A 1 96 ? 11.592 21.540 12.249 1.00 12.01 96 ARG A N 1
ATOM 651 C CA . ARG A 1 96 ? 12.218 20.299 11.744 1.00 13.23 96 ARG A CA 1
ATOM 652 C C . ARG A 1 96 ? 11.414 19.070 12.149 1.00 13.55 96 ARG A C 1
ATOM 653 O O . ARG A 1 96 ? 10.941 18.986 13.288 1.00 14.10 96 ARG A O 1
ATOM 661 N N . ALA A 1 97 ? 11.200 18.169 11.189 1.00 12.94 97 ALA A N 1
ATOM 662 C CA . ALA A 1 97 ? 10.610 16.866 11.419 1.00 13.04 97 ALA A CA 1
ATOM 663 C C . ALA A 1 97 ? 11.754 15.871 11.501 1.00 14.03 97 ALA A C 1
ATOM 664 O O . ALA A 1 97 ? 12.778 16.026 10.798 1.00 13.39 97 ALA A O 1
ATOM 666 N N . TYR A 1 98 ? 11.609 14.871 12.360 1.00 13.51 98 TYR A N 1
ATOM 667 C CA . TYR A 1 98 ? 12.677 13.877 12.566 1.00 15.39 98 TYR A CA 1
ATOM 668 C C . TYR A 1 98 ? 12.191 12.520 12.125 1.00 15.56 98 TYR A C 1
ATOM 669 O O . TYR A 1 98 ? 11.065 12.177 12.398 1.00 16.04 98 TYR A O 1
ATOM 678 N N . ASP A 1 99 ? 13.042 11.738 11.467 1.00 15.81 99 ASP A N 1
ATOM 679 C CA . ASP A 1 99 ? 12.639 10.402 11.031 1.00 17.23 99 ASP A CA 1
ATOM 680 C C . ASP A 1 99 ? 12.620 9.471 12.228 1.00 16.49 99 ASP A C 1
ATOM 681 O O . ASP A 1 99 ? 13.501 9.545 13.075 1.00 14.94 99 ASP A O 1
ATOM 686 N N . VAL A 1 100 ? 11.601 8.616 12.276 1.00 17.02 100 VAL A N 1
ATOM 687 C CA . VAL A 1 100 ? 11.366 7.724 13.411 1.00 17.93 100 VAL A CA 1
ATOM 688 C C . VAL A 1 100 ? 11.041 6.364 12.867 1.00 18.37 100 VAL A C 1
ATOM 689 O O . VAL A 1 100 ? 10.251 6.236 11.918 1.00 18.41 100 VAL A O 1
ATOM 693 N N . VAL A 1 101 ? 11.623 5.359 13.510 1.00 17.40 101 VAL A N 1
ATOM 694 C CA . VAL A 1 101 ? 11.323 3.955 13.274 1.00 18.25 101 VAL A CA 1
ATOM 695 C C . VAL A 1 101 ? 11.014 3.314 14.644 1.00 17.36 101 VAL A C 1
ATOM 696 O O . VAL A 1 101 ? 11.647 3.638 15.652 1.00 17.50 101 VAL A O 1
ATOM 700 N N . VAL A 1 102 ? 10.001 2.454 14.693 1.00 16.83 102 VAL A N 1
ATOM 701 C CA . VAL A 1 102 ? 9.822 1.548 15.825 1.00 15.27 102 VAL A CA 1
ATOM 702 C C . VAL A 1 102 ? 10.370 0.168 15.426 1.00 15.87 102 VAL A C 1
ATOM 703 O O . VAL A 1 102 ? 9.923 -0.435 14.449 1.00 14.85 102 VAL A O 1
ATOM 707 N N . ASP A 1 103 ? 11.347 -0.325 16.182 1.00 16.14 103 ASP A N 1
ATOM 708 C CA . ASP A 1 103 ? 11.985 -1.588 15.863 1.00 16.37 103 ASP A CA 1
ATOM 709 C C . ASP A 1 103 ? 11.985 -2.428 17.136 1.00 16.93 103 ASP A C 1
ATOM 710 O O . ASP A 1 103 ? 12.542 -2.026 18.148 1.00 15.45 103 ASP A O 1
ATOM 715 N N . GLY A 1 104 ? 11.306 -3.578 17.096 1.00 18.48 104 GLY A N 1
ATOM 716 C CA . GLY A 1 104 ? 11.199 -4.422 18.277 1.00 20.29 104 GLY A CA 1
ATOM 717 C C . GLY A 1 104 ? 10.761 -3.666 19.527 1.00 21.26 104 GLY A C 1
ATOM 718 O O . GLY A 1 104 ? 11.363 -3.831 20.593 1.00 22.11 104 GLY A O 1
ATOM 719 N N . THR A 1 105 ? 9.699 -2.872 19.390 1.00 21.08 105 THR A N 1
ATOM 720 C CA . THR A 1 105 ? 9.153 -2.004 20.464 1.00 21.69 105 THR A CA 1
ATOM 721 C C . THR A 1 105 ? 10.003 -0.784 20.867 1.00 19.68 105 THR A C 1
ATOM 722 O O . THR A 1 105 ? 9.482 0.154 21.497 1.00 19.25 105 THR A O 1
ATOM 726 N N . GLU A 1 106 ? 11.171 -0.621 20.307 1.00 17.21 106 GLU A N 1
ATOM 727 C CA . GLU A 1 106 ? 12.035 0.517 20.658 1.00 16.15 106 GLU A CA 1
ATOM 728 C C . GLU A 1 106 ? 11.824 1.675 19.690 1.00 14.94 106 GLU A C 1
ATOM 729 O O . GLU A 1 106 ? 11.857 1.497 18.465 1.00 13.95 106 GLU A O 1
ATOM 735 N N . ILE A 1 107 ? 11.635 2.864 20.244 1.00 13.59 107 ILE A N 1
ATOM 736 C CA . ILE A 1 107 ? 11.431 4.035 19.414 1.00 13.12 107 ILE A CA 1
ATOM 737 C C . ILE A 1 107 ? 12.782 4.673 19.100 1.00 12.39 107 ILE A C 1
ATOM 738 O O . ILE A 1 107 ? 13.486 5.166 20.000 1.00 11.94 107 ILE A O 1
ATOM 743 N N . LEU A 1 108 ? 13.138 4.668 17.823 1.00 12.15 108 LEU A N 1
ATOM 744 C CA . LEU A 1 108 ? 14.447 5.183 17.393 1.00 12.89 108 LEU A CA 1
ATOM 745 C C . LEU A 1 108 ? 14.264 6.435 16.541 1.00 13.69 108 LEU A C 1
ATOM 746 O O . LEU A 1 108 ? 13.480 6.418 15.587 1.00 12.77 108 LEU A O 1
ATOM 751 N N . VAL A 1 109 ? 15.008 7.489 16.868 1.00 15.39 109 VAL A N 1
ATOM 752 C CA . VAL A 1 109 ? 14.932 8.781 16.174 1.00 16.80 109 VAL A CA 1
ATOM 753 C C . VAL A 1 109 ? 16.275 9.089 15.493 1.00 18.93 109 VAL A C 1
ATOM 754 O O . VAL A 1 109 ? 17.327 9.048 16.133 1.00 19.16 109 VAL A O 1
ATOM 758 N N . ALA A 1 110 ? 16.242 9.385 14.201 1.00 20.20 110 ALA A N 1
ATOM 759 C CA . ALA A 1 110 ? 17.455 9.775 13.490 1.00 22.16 110 ALA A CA 1
ATOM 760 C C . ALA A 1 110 ? 17.845 11.196 13.877 1.00 23.70 110 ALA A C 1
ATOM 761 O O . ALA A 1 110 ? 17.009 12.090 13.834 1.00 23.83 110 ALA A O 1
ATOM 763 N N . PRO A 1 111 ? 19.108 11.412 14.278 1.00 25.95 111 PRO A N 1
ATOM 764 C CA . PRO A 1 111 ? 19.546 12.749 14.679 1.00 27.85 111 PRO A CA 1
ATOM 765 C C . PRO A 1 111 ? 19.663 13.679 13.480 1.00 29.63 111 PRO A C 1
ATOM 766 O O . PRO A 1 111 ? 19.770 13.206 12.351 1.00 29.41 111 PRO A O 1
ATOM 770 N N . LYS A 1 112 ? 19.605 14.984 13.750 1.00 31.83 112 LYS A N 1
ATOM 771 C CA . LYS A 1 112 ? 19.760 16.045 12.751 1.00 34.61 112 LYS A CA 1
ATOM 772 C C . LYS A 1 112 ? 20.985 15.806 11.866 1.00 35.18 112 LYS A C 1
ATOM 773 O O . LYS A 1 112 ? 20.895 15.881 10.638 1.00 36.99 112 LYS A O 1
#